Protein AF-D8FTY3-F1 (afdb_monomer_lite)

Secondary structure (DSSP, 8-state):
--GGGHHHHHHHHHHHHHHTT--HHHHHHHHHHHHHHHHHHHHHS-HHHHHHHHHHHHHHHHHHHHHHS----------EEETTEEE---------------EEETTEEE-----SS-----TT-EETTEEP-----------SSS---

Sequence (149 aa):
MTWFFVTPLVIALAVTFIFKNCANEAAYLAGTIVTISLIISLFLAPWQIKALLLIFVILASRKLLQSIHPVDDEEKKINLTYRGANYEAFPPSVEVCDGEITGKYRGQIWRTPKLKNTTVVTAGMKYRGAPVKSEQAIVPAVEKDMNLE

Structure (mmCIF, N/CA/C/O backbone):
data_AF-D8FTY3-F1
#
_entry.id   AF-D8FTY3-F1
#
loop_
_atom_site.group_PDB
_atom_site.id
_atom_site.type_symbol
_atom_site.label_atom_id
_atom_site.label_alt_id
_atom_site.label_comp_id
_atom_site.label_asym_id
_atom_site.label_entity_id
_atom_site.label_seq_id
_atom_site.pdbx_PDB_ins_code
_atom_site.Cartn_x
_atom_site.Cartn_y
_atom_site.Cartn_z
_atom_site.occupancy
_atom_site.B_iso_or_equiv
_atom_site.auth_seq_id
_atom_site.auth_comp_id
_atom_site.auth_asym_id
_atom_site.auth_atom_id
_atom_site.pdbx_PDB_model_num
ATOM 1 N N . MET A 1 1 ? -20.139 8.723 20.709 1.00 57.97 1 MET A N 1
ATOM 2 C CA . MET A 1 1 ? -19.384 9.613 19.798 1.00 57.97 1 MET A CA 1
ATOM 3 C C . MET A 1 1 ? -18.084 8.915 19.387 1.00 57.97 1 MET A C 1
ATOM 5 O O . MET A 1 1 ? -17.078 9.079 20.054 1.00 57.97 1 MET A O 1
ATOM 9 N N . THR A 1 2 ? -18.121 8.052 18.367 1.00 67.19 2 THR A N 1
ATOM 10 C CA . THR A 1 2 ? -17.051 7.071 18.036 1.00 67.19 2 THR A CA 1
ATOM 11 C C . THR A 1 2 ? -16.472 7.227 16.621 1.00 67.19 2 THR A C 1
ATOM 13 O O . THR A 1 2 ? -15.669 6.411 16.184 1.00 67.19 2 THR A O 1
ATOM 16 N N . TRP A 1 3 ? -16.843 8.286 15.897 1.00 76.44 3 TRP A N 1
ATOM 17 C CA . TRP A 1 3 ? -16.502 8.465 14.478 1.00 76.44 3 TRP A CA 1
ATOM 18 C C . TRP A 1 3 ? -15.147 9.147 14.227 1.00 76.44 3 TRP A C 1
ATOM 20 O O . TRP A 1 3 ? -14.703 9.214 13.085 1.00 76.44 3 TRP A O 1
ATOM 30 N N . PHE A 1 4 ? -14.452 9.609 15.273 1.00 83.00 4 PHE A N 1
ATOM 31 C CA . PHE A 1 4 ? -13.153 10.290 15.150 1.00 83.00 4 PHE A CA 1
ATOM 32 C C . PHE A 1 4 ? -12.052 9.415 14.538 1.00 83.00 4 PHE A C 1
ATOM 34 O O . PHE A 1 4 ? -11.118 9.928 13.940 1.00 83.00 4 PHE A O 1
ATOM 41 N N . PHE A 1 5 ? -12.183 8.093 14.635 1.00 84.31 5 PHE A N 1
ATOM 42 C CA . PHE A 1 5 ? -11.295 7.138 13.977 1.00 84.31 5 PHE A CA 1
ATOM 43 C C . PHE A 1 5 ? -11.349 7.214 12.437 1.00 84.31 5 PHE A C 1
ATOM 45 O O . PHE A 1 5 ? -10.357 6.956 11.757 1.00 84.31 5 PHE A O 1
ATOM 52 N N . VAL A 1 6 ? -12.509 7.566 11.879 1.00 86.25 6 VAL A N 1
ATOM 53 C CA . VAL A 1 6 ? -12.755 7.523 10.431 1.00 86.25 6 VAL A CA 1
ATOM 54 C C . VAL A 1 6 ? -12.066 8.686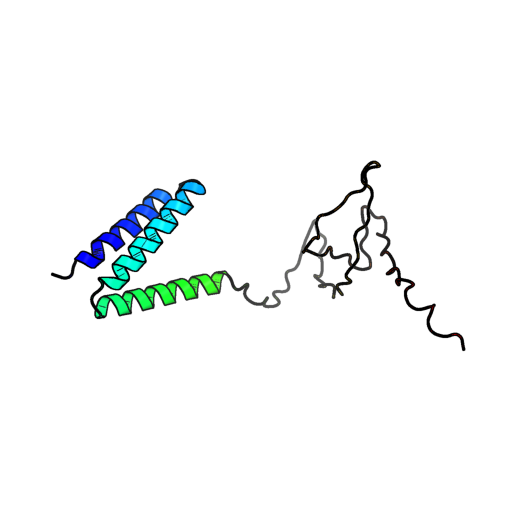 9.716 1.00 86.25 6 VAL A C 1
ATOM 56 O O . VAL A 1 6 ? -11.674 8.549 8.560 1.00 86.25 6 VAL A O 1
ATOM 59 N N . THR A 1 7 ? -11.862 9.817 10.395 1.00 89.62 7 THR A N 1
ATOM 60 C CA . THR A 1 7 ? -11.277 11.015 9.781 1.00 89.62 7 THR A CA 1
ATOM 61 C C . THR A 1 7 ? -9.840 10.799 9.281 1.00 89.62 7 THR A C 1
ATOM 63 O O . THR A 1 7 ? -9.620 11.040 8.092 1.00 89.62 7 THR A O 1
ATOM 66 N N . PRO A 1 8 ? -8.868 10.272 10.063 1.00 90.00 8 PRO A N 1
ATOM 67 C CA . PRO A 1 8 ? -7.537 9.975 9.533 1.00 90.00 8 PRO A CA 1
ATOM 68 C C . PRO A 1 8 ? -7.557 8.864 8.473 1.00 90.00 8 PRO A C 1
ATOM 70 O O . PRO A 1 8 ? -6.760 8.908 7.541 1.00 90.00 8 PRO A O 1
ATOM 73 N N . LEU A 1 9 ? -8.487 7.905 8.561 1.00 88.94 9 LEU A N 1
ATOM 74 C CA . LEU A 1 9 ? -8.601 6.806 7.597 1.00 88.94 9 LEU A CA 1
ATOM 75 C C . LEU A 1 9 ? -9.032 7.300 6.206 1.00 88.94 9 LEU A C 1
ATOM 77 O O . LEU A 1 9 ? -8.464 6.893 5.193 1.00 88.94 9 LEU A O 1
ATOM 81 N N . VAL A 1 10 ? -10.013 8.204 6.151 1.00 91.75 10 VAL A N 1
ATOM 82 C CA . VAL A 1 10 ? -10.472 8.810 4.891 1.00 91.75 10 VAL A CA 1
ATOM 83 C C . VAL A 1 10 ? -9.383 9.698 4.292 1.00 91.75 10 VAL A C 1
ATOM 85 O O . VAL A 1 10 ? -9.175 9.662 3.080 1.00 91.75 10 VAL A O 1
ATOM 88 N N . ILE A 1 11 ? -8.641 10.437 5.124 1.00 91.75 11 ILE A N 1
ATOM 89 C CA . ILE A 1 11 ? -7.487 11.228 4.674 1.00 91.75 11 ILE A CA 1
ATOM 90 C C . ILE A 1 11 ? -6.426 10.318 4.040 1.00 91.75 11 ILE A C 1
ATOM 92 O O . ILE A 1 11 ? -5.958 10.614 2.943 1.00 91.75 11 ILE A O 1
ATOM 96 N N . ALA A 1 12 ? -6.094 9.187 4.670 1.00 91.19 12 ALA A N 1
ATOM 97 C CA . ALA A 1 12 ? -5.146 8.214 4.123 1.00 91.19 12 ALA A CA 1
ATOM 98 C C . ALA A 1 12 ? -5.572 7.713 2.729 1.00 91.19 12 ALA A C 1
ATOM 100 O O . ALA A 1 12 ? -4.761 7.629 1.801 1.00 91.19 12 ALA A O 1
ATOM 101 N N . LEU A 1 13 ? -6.865 7.422 2.561 1.00 89.31 13 LEU A N 1
ATOM 102 C CA . LEU A 1 13 ? -7.424 6.945 1.297 1.00 89.31 13 LEU A CA 1
ATOM 103 C C . LEU A 1 13 ? -7.410 8.049 0.226 1.00 89.31 13 LEU A C 1
ATOM 105 O O . LEU A 1 13 ? -6.992 7.805 -0.902 1.00 89.31 13 LEU A O 1
ATOM 109 N N . ALA A 1 14 ? -7.772 9.282 0.584 1.00 90.69 14 ALA A N 1
ATOM 110 C CA . ALA A 1 14 ? -7.706 10.424 -0.326 1.00 90.69 14 ALA A CA 1
ATOM 111 C C . ALA A 1 14 ? -6.267 10.709 -0.791 1.00 90.69 14 ALA A C 1
ATOM 113 O O . ALA A 1 14 ? -6.032 10.909 -1.982 1.00 90.69 14 ALA A O 1
ATOM 114 N N . VAL A 1 15 ? -5.293 10.664 0.123 1.00 91.44 15 VAL A N 1
ATOM 115 C CA . VAL A 1 15 ? -3.872 10.868 -0.197 1.00 91.44 15 VAL A CA 1
ATOM 116 C C . VAL A 1 15 ? -3.368 9.773 -1.135 1.00 91.44 15 VAL A C 1
ATOM 118 O O . VAL A 1 15 ? -2.800 10.084 -2.176 1.00 91.44 15 VAL A O 1
ATOM 121 N N . THR A 1 16 ? -3.625 8.498 -0.841 1.00 87.62 16 THR A N 1
ATOM 122 C CA . THR A 1 16 ? -3.209 7.409 -1.749 1.00 87.62 16 THR A CA 1
ATOM 123 C C . THR A 1 16 ? -3.878 7.500 -3.121 1.00 87.62 16 THR A C 1
ATOM 125 O O . THR A 1 16 ? -3.233 7.221 -4.130 1.00 87.62 16 THR A O 1
ATOM 128 N N . PHE A 1 17 ? -5.141 7.933 -3.183 1.00 88.06 17 PHE A N 1
ATOM 129 C CA . PHE A 1 17 ? -5.859 8.119 -4.442 1.00 88.06 17 PHE A CA 1
ATOM 130 C C . PHE A 1 17 ? -5.270 9.251 -5.293 1.00 88.06 17 PHE A C 1
ATOM 132 O O . PHE A 1 17 ? -5.023 9.053 -6.482 1.00 88.06 17 PHE A O 1
ATOM 139 N N . ILE A 1 18 ? -5.006 10.413 -4.688 1.00 86.06 18 ILE A N 1
ATOM 140 C CA . ILE A 1 18 ? -4.447 11.581 -5.386 1.00 86.06 18 ILE A CA 1
ATOM 141 C C . ILE A 1 18 ? -3.006 11.305 -5.836 1.00 86.06 18 ILE A C 1
ATOM 143 O O . ILE A 1 18 ? -2.638 11.627 -6.965 1.00 86.06 18 ILE A O 1
ATOM 147 N N . PHE A 1 19 ? -2.198 10.663 -4.989 1.00 84.31 19 PHE A N 1
ATOM 148 C CA . PHE A 1 19 ? -0.774 10.438 -5.253 1.00 84.31 19 PHE A CA 1
ATOM 149 C C . PHE A 1 19 ? -0.473 9.203 -6.107 1.00 84.31 19 PHE A C 1
ATOM 151 O O . PHE A 1 19 ? 0.685 8.965 -6.447 1.00 84.31 19 PHE A O 1
ATOM 158 N N . LYS A 1 20 ? -1.494 8.444 -6.520 1.00 81.50 20 LYS A N 1
ATOM 159 C CA . LYS A 1 20 ? -1.343 7.251 -7.366 1.00 81.50 20 LYS A CA 1
ATOM 160 C C . LYS A 1 20 ? -0.559 7.508 -8.665 1.00 81.50 20 LYS A C 1
ATOM 162 O O . LYS A 1 20 ? 0.100 6.597 -9.153 1.00 81.50 20 LYS A O 1
ATOM 167 N N . ASN A 1 21 ? -0.618 8.727 -9.204 1.00 82.44 21 ASN A N 1
ATOM 168 C CA . ASN A 1 21 ? 0.066 9.121 -10.442 1.00 82.44 21 ASN A CA 1
ATOM 169 C C . ASN A 1 21 ? 1.261 10.069 -10.208 1.00 82.44 21 ASN A C 1
ATOM 171 O O . ASN A 1 21 ? 1.767 10.657 -11.163 1.00 82.44 21 ASN A O 1
ATOM 175 N N . CYS A 1 22 ? 1.689 10.281 -8.960 1.00 73.88 22 CYS A N 1
ATOM 176 C CA . CYS A 1 22 ? 2.722 11.264 -8.637 1.00 73.88 22 CYS A CA 1
ATOM 177 C C . CYS A 1 22 ? 4.142 10.670 -8.659 1.00 73.88 22 CYS A C 1
ATOM 179 O O . CYS A 1 22 ? 4.348 9.484 -8.416 1.00 73.88 22 CYS A O 1
ATOM 181 N N . ALA A 1 23 ? 5.126 11.529 -8.941 1.00 80.62 23 ALA A N 1
ATOM 182 C CA . ALA A 1 23 ? 6.547 11.190 -9.007 1.00 80.62 23 ALA A CA 1
ATOM 183 C C . ALA A 1 23 ? 7.118 10.662 -7.670 1.00 80.62 23 ALA A C 1
ATOM 185 O O . ALA A 1 23 ? 6.533 10.850 -6.604 1.00 80.62 23 ALA A O 1
ATOM 186 N N . ASN A 1 24 ? 8.302 10.043 -7.722 1.00 79.81 24 ASN A N 1
ATOM 187 C CA . ASN A 1 24 ? 8.924 9.319 -6.601 1.00 79.81 24 ASN A CA 1
ATOM 188 C C . ASN A 1 24 ? 9.029 10.123 -5.284 1.00 79.81 24 ASN A C 1
ATOM 190 O O . ASN A 1 24 ? 8.847 9.561 -4.207 1.00 79.81 24 ASN A O 1
ATOM 194 N N . GLU A 1 25 ? 9.281 11.433 -5.346 1.00 85.38 25 GLU A N 1
ATOM 195 C CA . GLU A 1 25 ? 9.399 12.296 -4.154 1.00 85.38 25 GLU A CA 1
ATOM 196 C C . GLU A 1 25 ? 8.053 12.489 -3.440 1.00 85.38 25 GLU A C 1
ATOM 198 O O . GLU A 1 25 ? 7.948 12.432 -2.214 1.00 85.38 25 GLU A O 1
ATOM 203 N N . ALA A 1 26 ? 6.996 12.651 -4.231 1.00 85.62 26 ALA A N 1
ATOM 204 C CA . ALA A 1 26 ? 5.629 12.802 -3.764 1.00 85.62 26 ALA A CA 1
ATOM 205 C C . ALA A 1 26 ? 5.095 11.487 -3.166 1.00 85.62 26 ALA A C 1
ATOM 207 O O . ALA A 1 26 ? 4.360 11.509 -2.179 1.00 85.62 26 ALA A O 1
ATOM 208 N N . ALA A 1 27 ? 5.529 10.340 -3.697 1.00 86.31 27 ALA A N 1
ATOM 209 C CA . ALA A 1 27 ? 5.218 9.033 -3.125 1.00 86.31 27 ALA A CA 1
ATOM 210 C C . ALA A 1 27 ? 5.796 8.858 -1.706 1.00 86.31 27 ALA A C 1
ATOM 212 O O . ALA A 1 27 ? 5.130 8.271 -0.852 1.00 86.31 27 ALA A O 1
ATOM 213 N N . TYR A 1 28 ? 6.983 9.409 -1.418 1.00 86.88 28 TYR A N 1
ATOM 214 C CA . TYR A 1 28 ? 7.570 9.357 -0.072 1.00 86.88 28 TYR A CA 1
ATOM 215 C C . TYR A 1 28 ? 6.738 10.154 0.942 1.00 86.88 28 TYR A C 1
ATOM 217 O O . TYR A 1 28 ? 6.419 9.650 2.018 1.00 86.88 28 TYR A O 1
ATOM 225 N N . LEU A 1 29 ? 6.313 11.369 0.577 1.00 88.75 29 LEU A N 1
ATOM 226 C CA . LEU A 1 29 ? 5.433 12.191 1.417 1.00 88.75 29 LEU A CA 1
ATOM 227 C C . LEU A 1 29 ? 4.052 11.552 1.612 1.00 88.75 29 LEU A C 1
ATOM 229 O O . LEU A 1 29 ? 3.536 11.517 2.727 1.00 88.75 29 LEU A O 1
ATOM 233 N N . ALA A 1 30 ? 3.460 10.999 0.552 1.00 90.50 30 ALA A N 1
ATOM 234 C CA . ALA A 1 30 ? 2.192 10.284 0.657 1.00 90.50 30 ALA A CA 1
ATOM 235 C C . ALA A 1 30 ? 2.315 9.070 1.588 1.00 90.50 30 ALA A C 1
ATOM 237 O O . ALA A 1 30 ? 1.462 8.858 2.449 1.00 90.50 30 ALA A O 1
ATOM 238 N N . GLY A 1 31 ? 3.409 8.314 1.470 1.00 89.25 31 GLY A N 1
ATOM 239 C CA . GLY A 1 31 ? 3.694 7.163 2.320 1.00 89.25 31 GLY A CA 1
ATOM 240 C C . GLY A 1 31 ? 3.819 7.522 3.801 1.00 89.25 31 GLY A C 1
ATOM 241 O O . GLY A 1 31 ? 3.218 6.850 4.645 1.00 89.25 31 GLY A O 1
ATOM 242 N N . THR A 1 32 ? 4.540 8.596 4.143 1.00 90.62 32 THR A N 1
ATOM 243 C CA . THR A 1 32 ? 4.685 9.027 5.546 1.00 90.62 32 THR A CA 1
ATOM 244 C C . THR A 1 32 ? 3.355 9.494 6.136 1.00 90.62 32 THR A C 1
ATOM 246 O O . THR A 1 32 ? 3.000 9.068 7.237 1.00 90.62 32 THR A O 1
ATOM 249 N N . ILE A 1 33 ? 2.571 10.281 5.392 1.00 91.50 33 ILE A N 1
ATOM 250 C CA . ILE A 1 33 ? 1.242 10.745 5.826 1.00 91.50 33 ILE A CA 1
ATOM 251 C C . ILE A 1 33 ? 0.299 9.558 6.053 1.00 91.50 33 ILE A C 1
ATOM 253 O O . ILE A 1 33 ? -0.368 9.479 7.088 1.00 91.50 33 ILE A O 1
ATOM 257 N N . VAL A 1 34 ? 0.273 8.598 5.126 1.00 93.56 34 VAL A N 1
ATOM 258 C CA . VAL A 1 34 ? -0.535 7.375 5.249 1.00 93.56 34 VAL A CA 1
ATOM 259 C C . VAL A 1 34 ? -0.115 6.569 6.474 1.00 93.56 34 VAL A C 1
ATOM 261 O O . VAL A 1 34 ? -0.969 6.149 7.250 1.00 93.56 34 VAL A O 1
ATOM 264 N N . THR A 1 35 ? 1.186 6.420 6.712 1.00 90.88 35 THR A N 1
ATOM 265 C CA . THR A 1 35 ? 1.698 5.678 7.873 1.00 90.88 35 THR A CA 1
ATOM 266 C C . THR A 1 35 ? 1.270 6.333 9.188 1.00 90.88 35 THR A C 1
ATOM 268 O O . THR A 1 35 ? 0.725 5.665 10.066 1.00 90.88 35 THR A O 1
ATOM 271 N N . ILE A 1 36 ? 1.442 7.652 9.310 1.00 93.38 36 ILE A N 1
ATOM 272 C CA . ILE A 1 36 ? 1.058 8.410 10.509 1.00 93.38 36 ILE A CA 1
ATOM 273 C C . ILE A 1 36 ? -0.459 8.350 10.723 1.00 93.38 36 ILE A C 1
ATOM 275 O O . ILE A 1 36 ? -0.920 8.072 11.831 1.00 93.38 36 ILE A O 1
ATOM 279 N N . SER A 1 37 ? -1.245 8.560 9.665 1.00 91.38 37 SER A N 1
ATOM 280 C CA . SER A 1 37 ? -2.708 8.508 9.742 1.00 91.38 37 SER A CA 1
ATOM 281 C C . SER A 1 37 ? -3.218 7.122 10.150 1.00 91.38 37 SER A C 1
ATOM 283 O O . SER A 1 37 ? -4.118 7.028 10.986 1.00 91.38 37 SER A O 1
ATOM 285 N N . LEU A 1 38 ? -2.591 6.047 9.664 1.00 89.94 38 LEU A N 1
ATOM 286 C CA . LEU A 1 38 ? -2.913 4.681 10.061 1.00 89.94 38 LEU A CA 1
ATOM 287 C C . LEU A 1 38 ? -2.626 4.465 11.551 1.00 89.94 38 LEU A C 1
ATOM 289 O O . LEU A 1 38 ? -3.500 3.963 12.257 1.00 89.94 38 LEU A O 1
ATOM 293 N N . ILE A 1 39 ? -1.466 4.903 12.052 1.00 90.94 39 ILE A N 1
ATOM 294 C CA . ILE A 1 39 ? -1.099 4.785 13.475 1.00 90.94 39 ILE A CA 1
ATOM 295 C C . ILE A 1 39 ? -2.091 5.540 14.370 1.00 90.94 39 ILE A C 1
ATOM 297 O O . ILE A 1 39 ? -2.596 4.978 15.344 1.00 90.94 39 ILE A O 1
ATOM 301 N N . ILE A 1 40 ? -2.409 6.792 14.027 1.00 89.19 40 ILE A N 1
ATOM 302 C CA . ILE A 1 40 ? -3.354 7.623 14.791 1.00 89.19 40 ILE A CA 1
ATOM 303 C C . ILE A 1 40 ? -4.743 6.983 14.793 1.00 89.19 40 ILE A C 1
ATOM 305 O O . ILE A 1 40 ? -5.393 6.901 15.838 1.00 89.19 40 ILE A O 1
ATOM 309 N N . SER A 1 41 ? -5.181 6.479 13.638 1.00 89.12 41 SER A N 1
ATOM 310 C CA . SER A 1 41 ? -6.444 5.757 13.528 1.00 89.12 41 SER A CA 1
ATOM 311 C C . SER A 1 41 ? -6.429 4.524 14.449 1.00 89.12 41 SER A C 1
ATOM 313 O O . SER A 1 41 ? -7.316 4.339 15.278 1.00 89.12 41 SER A O 1
ATOM 315 N N . LEU A 1 42 ? -5.365 3.725 14.438 1.00 86.38 42 LEU A N 1
ATOM 316 C CA . LEU A 1 42 ? -5.292 2.508 15.242 1.00 86.38 42 LEU A CA 1
ATOM 317 C C . LEU A 1 42 ? -5.414 2.773 16.754 1.00 86.38 42 LEU A C 1
ATOM 319 O O . LEU A 1 42 ? -5.938 1.926 17.483 1.00 86.38 42 LEU A O 1
ATOM 323 N N . PHE A 1 43 ? -4.948 3.935 17.219 1.00 86.25 43 PHE A N 1
ATOM 324 C CA . PHE A 1 43 ? -5.023 4.337 18.623 1.00 86.25 43 PHE A CA 1
ATOM 325 C C . PHE A 1 43 ? -6.422 4.824 19.038 1.00 86.25 43 PHE A C 1
ATOM 327 O O . PHE A 1 43 ? -6.883 4.492 20.127 1.00 86.25 43 PHE A O 1
ATOM 334 N N . LEU A 1 44 ? -7.115 5.572 18.169 1.00 84.50 44 LEU A N 1
ATOM 335 C CA . LEU A 1 44 ? -8.472 6.083 18.425 1.00 84.50 44 LEU A CA 1
ATOM 336 C C . LEU A 1 44 ? -9.581 5.040 18.202 1.00 84.50 44 LEU A C 1
ATOM 338 O O . LEU A 1 44 ? -10.726 5.266 18.601 1.00 84.50 44 LEU A O 1
ATOM 342 N N . ALA A 1 45 ? -9.279 3.938 17.514 1.00 82.88 45 ALA A N 1
ATOM 343 C CA . ALA A 1 45 ? -10.274 2.950 17.122 1.00 82.88 45 ALA A CA 1
ATOM 344 C C . ALA A 1 45 ? -10.936 2.276 18.342 1.00 82.88 45 ALA A C 1
ATOM 346 O O . ALA A 1 45 ? -10.237 1.773 19.227 1.00 82.88 45 ALA A O 1
ATOM 347 N N . PRO A 1 46 ? -12.278 2.161 18.375 1.00 86.12 46 PRO A N 1
ATOM 348 C CA . PRO A 1 46 ? -12.944 1.316 19.357 1.00 86.12 46 PRO A CA 1
ATOM 349 C C . PRO A 1 46 ? -12.525 -0.147 19.147 1.00 86.12 46 PRO A C 1
ATOM 351 O O . PRO A 1 46 ? -12.321 -0.586 18.013 1.00 86.12 46 PRO A O 1
ATOM 354 N N . TRP A 1 47 ? -12.422 -0.910 20.240 1.00 83.00 47 TRP A N 1
ATOM 355 C CA . TRP A 1 47 ? -11.906 -2.292 20.286 1.00 83.00 47 TRP A CA 1
ATOM 356 C C . TRP A 1 47 ? -12.380 -3.193 19.124 1.00 83.00 47 TRP A C 1
ATOM 358 O O . TRP A 1 47 ? -11.578 -3.920 18.540 1.00 83.00 47 TRP A O 1
ATOM 368 N N . GLN A 1 48 ? -13.657 -3.094 18.736 1.00 83.12 48 GLN A N 1
ATOM 369 C CA . GLN A 1 48 ? -14.258 -3.891 17.658 1.00 83.12 48 GLN A CA 1
ATOM 370 C C . GLN A 1 48 ? -13.670 -3.562 16.275 1.00 83.12 48 GLN A C 1
ATOM 372 O O . GLN A 1 48 ? -13.318 -4.457 15.509 1.00 83.12 48 GLN A O 1
ATOM 377 N N . ILE A 1 49 ? -13.527 -2.272 15.964 1.00 84.94 49 ILE A N 1
ATOM 378 C CA . ILE A 1 49 ? -12.989 -1.804 14.679 1.00 84.94 49 ILE A CA 1
ATOM 379 C C . ILE A 1 49 ? -11.481 -2.057 14.620 1.00 84.94 49 ILE A C 1
ATOM 381 O O . ILE A 1 49 ? -10.954 -2.414 13.568 1.00 84.94 49 ILE A O 1
ATOM 385 N N . LYS A 1 50 ? -10.792 -1.953 15.763 1.00 85.75 50 LYS A N 1
ATOM 386 C CA . LYS A 1 50 ? -9.362 -2.252 15.874 1.00 85.75 50 LYS A CA 1
ATOM 387 C C . LYS A 1 50 ? -9.047 -3.694 15.469 1.00 85.75 50 LYS A C 1
ATOM 389 O O . LYS A 1 50 ? -8.111 -3.915 14.704 1.00 85.75 50 LYS A O 1
ATOM 394 N N . ALA A 1 51 ? -9.839 -4.659 15.946 1.00 88.56 51 ALA A N 1
ATOM 395 C CA . ALA A 1 51 ? -9.662 -6.068 15.601 1.00 88.56 51 ALA A CA 1
ATOM 396 C C . ALA A 1 51 ? -9.860 -6.317 14.097 1.00 88.56 51 ALA A C 1
ATOM 398 O O . ALA A 1 51 ? -9.020 -6.954 13.463 1.00 88.56 51 ALA A O 1
ATOM 399 N N . LEU A 1 52 ? -10.922 -5.758 13.508 1.00 88.75 52 LEU A N 1
ATOM 400 C CA . LEU A 1 52 ? -11.195 -5.890 12.074 1.00 88.75 52 LEU A CA 1
ATOM 401 C C . LEU A 1 52 ? -10.105 -5.256 11.203 1.00 88.75 52 LEU A C 1
ATOM 403 O O . LEU A 1 52 ? -9.658 -5.879 10.240 1.00 88.75 52 LEU A O 1
ATOM 407 N N . LEU A 1 53 ? -9.643 -4.052 11.548 1.00 87.06 53 LEU A N 1
ATOM 408 C CA . LEU A 1 53 ? -8.573 -3.383 10.807 1.00 87.06 53 LEU A CA 1
ATOM 409 C C . LEU A 1 53 ? -7.275 -4.186 10.865 1.00 87.06 53 LEU A C 1
ATOM 411 O O . LEU A 1 53 ? -6.608 -4.352 9.848 1.00 87.06 53 LEU A O 1
ATOM 415 N N . LEU A 1 54 ? -6.933 -4.729 12.034 1.00 88.75 54 LEU A N 1
ATOM 416 C CA . LEU A 1 54 ? -5.730 -5.536 12.205 1.00 88.75 54 LEU A CA 1
ATOM 417 C C . LEU A 1 54 ? -5.802 -6.831 11.384 1.00 88.75 54 LEU A C 1
ATOM 419 O O . LEU A 1 54 ? -4.833 -7.173 10.709 1.00 88.75 54 LEU A O 1
ATOM 423 N N . ILE A 1 55 ? -6.954 -7.507 11.364 1.00 91.25 55 ILE A N 1
ATOM 424 C CA . ILE A 1 55 ? -7.179 -8.675 10.498 1.00 91.25 55 ILE A CA 1
ATOM 425 C C . ILE A 1 55 ? -7.013 -8.288 9.025 1.00 91.25 55 ILE A C 1
ATOM 427 O O . ILE A 1 55 ? -6.313 -8.981 8.290 1.00 91.25 55 ILE A O 1
ATOM 431 N N . PHE A 1 56 ? -7.602 -7.170 8.597 1.00 89.50 56 PHE A N 1
ATOM 432 C CA . PHE A 1 56 ? -7.471 -6.682 7.225 1.00 89.50 56 PHE A CA 1
ATOM 433 C C . PHE A 1 56 ? -6.011 -6.396 6.848 1.00 89.50 56 PHE A C 1
ATOM 435 O O . PHE A 1 56 ? -5.553 -6.846 5.799 1.00 89.50 56 PHE A O 1
ATOM 442 N N . VAL A 1 57 ? -5.259 -5.717 7.720 1.00 89.12 57 VAL A N 1
ATOM 443 C CA . VAL A 1 57 ? -3.826 -5.449 7.519 1.00 89.12 57 VAL A CA 1
ATOM 444 C C . VAL A 1 57 ? -3.036 -6.754 7.441 1.00 89.12 57 VAL A C 1
ATOM 446 O O . VAL A 1 57 ? -2.212 -6.904 6.545 1.00 89.12 57 VAL A O 1
ATOM 449 N N . ILE A 1 58 ? -3.313 -7.734 8.306 1.00 89.06 58 ILE A N 1
ATOM 450 C CA . ILE A 1 58 ? -2.664 -9.052 8.241 1.00 89.06 58 ILE A CA 1
ATOM 451 C C . ILE A 1 58 ? -2.974 -9.753 6.913 1.00 89.06 58 ILE A C 1
ATOM 453 O O . ILE A 1 58 ? -2.062 -10.295 6.290 1.00 89.06 58 ILE A O 1
ATOM 457 N N . LEU A 1 59 ? -4.229 -9.748 6.460 1.00 89.50 59 LEU A N 1
ATOM 458 C CA . LEU A 1 59 ? -4.622 -10.361 5.187 1.00 89.50 59 LEU A CA 1
ATOM 459 C C . LEU A 1 59 ? -3.942 -9.674 3.994 1.00 89.50 59 LEU A C 1
ATOM 461 O O . LEU A 1 59 ? -3.418 -10.359 3.114 1.00 89.50 59 LEU A O 1
ATOM 465 N N . ALA A 1 60 ? -3.892 -8.339 3.986 1.00 86.50 60 ALA A N 1
ATOM 466 C CA . ALA A 1 60 ? -3.204 -7.564 2.957 1.00 86.50 60 ALA A CA 1
ATOM 467 C C . ALA A 1 60 ? -1.694 -7.857 2.938 1.00 86.50 60 ALA A C 1
ATOM 469 O O . ALA A 1 60 ? -1.135 -8.113 1.872 1.00 86.50 60 ALA A O 1
ATOM 470 N N . SER A 1 61 ? -1.052 -7.907 4.109 1.00 88.00 61 SER A N 1
ATOM 471 C CA . SER A 1 61 ? 0.369 -8.247 4.249 1.00 88.00 61 SER A CA 1
ATOM 472 C C . SER A 1 61 ? 0.674 -9.676 3.807 1.00 88.00 61 SER A C 1
ATOM 474 O O . SER A 1 61 ? 1.672 -9.902 3.131 1.00 88.00 61 SER A O 1
ATOM 476 N N . ARG A 1 62 ? -0.192 -10.647 4.127 1.00 87.06 62 ARG A N 1
ATOM 477 C CA . ARG A 1 62 ? -0.050 -12.032 3.646 1.00 87.06 62 ARG A CA 1
ATOM 478 C C . ARG A 1 62 ? -0.135 -12.106 2.124 1.00 87.06 62 ARG A C 1
ATOM 480 O O . ARG A 1 62 ? 0.702 -12.758 1.510 1.00 87.06 62 ARG A O 1
ATOM 487 N N . LYS A 1 63 ? -1.097 -11.403 1.518 1.00 82.31 63 LYS A N 1
ATOM 488 C CA . LYS A 1 63 ? -1.236 -11.320 0.056 1.00 82.31 63 LYS A CA 1
ATOM 489 C C . LYS A 1 63 ? -0.004 -10.681 -0.594 1.00 82.31 63 LYS A C 1
ATOM 491 O O . LYS A 1 63 ? 0.452 -11.149 -1.633 1.00 82.31 63 LYS A O 1
ATOM 496 N N . LEU A 1 64 ? 0.552 -9.638 0.025 1.00 78.88 64 LEU A N 1
ATOM 497 C CA . LEU A 1 64 ? 1.786 -9.003 -0.439 1.00 78.88 64 LEU A CA 1
ATOM 498 C C . LEU A 1 64 ? 2.980 -9.965 -0.331 1.00 78.88 64 LEU A C 1
ATOM 500 O O . LEU A 1 64 ? 3.746 -10.100 -1.278 1.00 78.88 64 LEU A O 1
ATOM 504 N N . LEU A 1 65 ? 3.108 -10.687 0.783 1.00 77.12 65 LEU A N 1
ATOM 505 C CA . LEU A 1 65 ? 4.190 -11.650 0.988 1.00 77.12 65 LEU A CA 1
ATOM 506 C C . LEU A 1 65 ? 4.133 -12.805 -0.024 1.00 77.12 65 LEU A C 1
ATOM 508 O O . LEU A 1 65 ? 5.164 -13.200 -0.558 1.00 77.12 65 LEU A O 1
ATOM 512 N N . GLN A 1 66 ? 2.931 -13.284 -0.356 1.00 76.38 66 GLN A N 1
ATOM 513 C CA . GLN A 1 66 ? 2.721 -14.283 -1.411 1.00 76.38 66 GLN A CA 1
ATOM 514 C C . GLN A 1 66 ? 3.140 -13.788 -2.798 1.00 76.38 66 GLN A C 1
ATOM 516 O O . GLN A 1 66 ? 3.588 -14.585 -3.608 1.00 76.38 66 GLN A O 1
ATOM 521 N N . SER A 1 67 ? 3.015 -12.488 -3.079 1.00 71.25 67 SER A N 1
ATOM 522 C CA . SER A 1 67 ? 3.494 -11.921 -4.347 1.00 71.25 67 SER A CA 1
ATOM 523 C C . SER A 1 67 ? 5.016 -11.760 -4.417 1.00 71.25 67 SER A C 1
ATOM 525 O O . SER A 1 67 ? 5.554 -11.609 -5.508 1.00 71.25 67 SER A O 1
ATOM 527 N N . ILE A 1 68 ? 5.699 -11.769 -3.266 1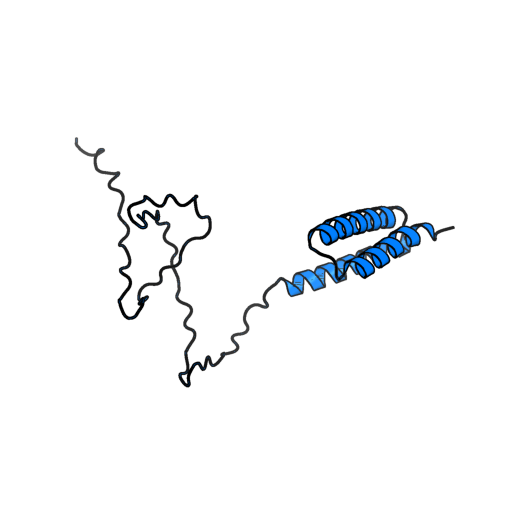.00 71.88 68 ILE A N 1
ATOM 528 C CA . ILE A 1 68 ? 7.156 -11.606 -3.167 1.00 71.88 68 ILE A CA 1
ATOM 529 C C . ILE A 1 68 ? 7.864 -12.963 -3.165 1.00 71.88 68 ILE A C 1
ATOM 531 O O . ILE A 1 68 ? 8.983 -13.044 -3.662 1.00 71.88 68 ILE A O 1
ATOM 535 N N . HIS A 1 69 ? 7.240 -14.022 -2.634 1.00 56.97 69 HIS A N 1
ATOM 536 C CA . HIS A 1 69 ? 7.773 -15.375 -2.774 1.00 56.97 69 HIS A CA 1
ATOM 537 C C . HIS A 1 69 ? 7.660 -15.783 -4.251 1.00 56.97 69 HIS A C 1
ATOM 539 O O . HIS A 1 69 ? 6.534 -15.927 -4.737 1.00 56.97 69 HIS A O 1
ATOM 545 N N . PRO A 1 70 ? 8.770 -15.968 -4.991 1.00 58.38 70 PRO A N 1
ATOM 546 C CA . PRO A 1 70 ? 8.687 -16.692 -6.246 1.00 58.38 70 PRO A CA 1
ATOM 547 C C . PRO A 1 70 ? 8.170 -18.079 -5.873 1.00 58.38 70 PRO A C 1
ATOM 549 O O . PRO A 1 70 ? 8.754 -18.753 -5.031 1.00 58.38 70 PRO A O 1
ATOM 552 N N . VAL A 1 71 ? 6.994 -18.442 -6.376 1.00 62.03 71 VAL A N 1
ATOM 553 C CA . VAL A 1 71 ? 6.494 -19.818 -6.332 1.00 62.03 71 VAL A CA 1
ATOM 554 C C . VAL A 1 71 ? 7.667 -20.709 -6.727 1.00 62.03 71 VAL A C 1
ATOM 556 O O . VAL A 1 71 ? 8.218 -20.489 -7.803 1.00 62.03 71 VAL A O 1
ATOM 559 N N . ASP A 1 72 ? 8.089 -21.606 -5.825 1.00 57.00 72 ASP A N 1
ATOM 560 C CA . ASP A 1 72 ? 9.103 -22.613 -6.132 1.00 57.00 72 ASP A CA 1
ATOM 561 C C . ASP A 1 72 ? 8.725 -23.224 -7.472 1.00 57.00 72 ASP A C 1
ATOM 563 O O . ASP A 1 72 ? 7.573 -23.632 -7.651 1.00 57.00 72 ASP A O 1
ATOM 567 N N . ASP A 1 73 ? 9.663 -23.167 -8.416 1.00 57.78 73 ASP A N 1
ATOM 568 C CA . ASP A 1 73 ? 9.468 -23.598 -9.786 1.00 57.78 73 ASP A CA 1
ATOM 569 C C . ASP A 1 73 ? 8.902 -25.024 -9.769 1.00 57.78 73 ASP A C 1
ATOM 571 O O . ASP A 1 73 ? 9.632 -26.005 -9.627 1.00 57.78 73 ASP A O 1
ATOM 575 N N . GLU A 1 74 ? 7.582 -25.164 -9.937 1.00 59.38 74 GLU A N 1
ATOM 576 C CA . GLU A 1 74 ? 7.071 -26.367 -10.568 1.00 59.38 74 GLU A CA 1
ATOM 577 C C . GLU A 1 74 ? 7.876 -26.482 -11.857 1.00 59.38 74 GLU A C 1
ATOM 579 O O . GLU A 1 74 ? 7.914 -25.523 -12.635 1.00 59.38 74 GLU A O 1
ATOM 584 N N . GLU A 1 75 ? 8.546 -27.620 -12.049 1.00 59.66 75 GLU A N 1
ATOM 585 C CA . GLU A 1 75 ? 9.268 -27.996 -13.261 1.00 59.66 75 GLU A CA 1
ATOM 586 C C . GLU A 1 75 ? 8.302 -28.044 -14.453 1.00 59.66 75 GLU A C 1
ATOM 588 O O . GLU A 1 75 ? 8.013 -29.076 -15.062 1.00 59.66 75 GLU A O 1
ATOM 593 N N . LYS A 1 76 ? 7.765 -26.894 -14.837 1.00 58.75 76 LYS A N 1
ATOM 594 C CA . LYS A 1 76 ? 7.118 -26.713 -16.107 1.00 58.75 76 LYS A CA 1
ATOM 595 C C . LYS A 1 76 ? 8.269 -26.758 -17.083 1.00 58.75 76 LYS A C 1
ATOM 597 O O . LYS A 1 76 ? 8.999 -25.786 -17.211 1.00 58.75 76 LYS A O 1
ATOM 602 N N . LYS A 1 77 ? 8.462 -27.907 -17.730 1.00 60.66 77 LYS A N 1
ATOM 603 C CA . LYS A 1 77 ? 9.429 -28.097 -18.813 1.00 60.66 77 LYS A CA 1
ATOM 604 C C . LYS A 1 77 ? 9.154 -27.054 -19.902 1.00 60.66 77 LYS A C 1
ATOM 606 O O . LYS A 1 77 ? 8.354 -27.277 -20.811 1.00 60.66 77 LYS A O 1
ATOM 611 N N . ILE A 1 78 ? 9.754 -25.876 -19.765 1.00 66.62 78 ILE A N 1
ATOM 612 C CA . ILE A 1 78 ? 9.578 -24.769 -20.694 1.00 66.62 78 ILE A CA 1
ATOM 613 C C . ILE A 1 78 ? 10.411 -25.144 -21.912 1.00 66.62 78 ILE A C 1
ATOM 615 O O . ILE A 1 78 ? 11.636 -25.186 -21.843 1.00 66.62 78 ILE A O 1
ATOM 619 N N . ASN A 1 79 ? 9.756 -25.483 -23.020 1.00 62.44 79 ASN A N 1
ATOM 620 C CA . ASN A 1 79 ? 10.456 -25.667 -24.282 1.00 62.44 79 ASN A CA 1
ATOM 621 C C . ASN A 1 79 ? 10.937 -24.286 -24.750 1.00 62.44 79 ASN A C 1
ATOM 623 O O . ASN A 1 79 ? 10.142 -23.471 -25.223 1.00 62.44 79 ASN A O 1
ATOM 627 N N . LEU A 1 80 ? 12.216 -23.985 -24.525 1.00 70.44 80 LEU A N 1
ATOM 628 C CA . LEU A 1 80 ? 12.820 -22.715 -24.904 1.00 70.44 80 LEU A CA 1
ATOM 629 C C . LEU A 1 80 ? 13.169 -22.775 -26.391 1.00 70.44 80 LEU A C 1
ATOM 631 O O . LEU A 1 80 ? 14.227 -23.275 -26.768 1.00 70.44 80 LEU A O 1
ATOM 635 N N . THR A 1 81 ? 12.278 -22.267 -27.240 1.00 71.75 81 THR A N 1
ATOM 636 C CA . THR A 1 81 ? 12.534 -22.142 -28.678 1.00 71.75 81 THR A CA 1
ATOM 637 C C . THR A 1 81 ? 12.987 -20.721 -29.004 1.00 71.75 81 THR A C 1
ATOM 639 O O . THR A 1 81 ? 12.220 -19.766 -28.876 1.00 71.75 81 THR A O 1
ATOM 642 N N . TYR A 1 82 ? 14.226 -20.559 -29.468 1.00 69.25 82 TYR A N 1
ATOM 643 C CA . TYR A 1 82 ? 14.736 -19.277 -29.961 1.00 69.25 82 TYR A CA 1
ATOM 644 C C . TYR A 1 82 ? 15.360 -19.462 -31.345 1.00 69.25 82 TYR A C 1
ATOM 646 O O . TYR A 1 82 ? 16.162 -20.365 -31.564 1.00 69.25 82 TYR A O 1
ATOM 654 N N . ARG A 1 83 ? 14.953 -18.626 -32.314 1.00 73.56 83 ARG A N 1
ATOM 655 C CA . ARG A 1 83 ? 15.356 -18.724 -33.736 1.00 73.56 83 ARG A CA 1
ATOM 656 C C . ARG A 1 83 ? 15.186 -20.125 -34.356 1.00 73.56 83 ARG A C 1
ATOM 658 O O . ARG A 1 83 ? 15.978 -20.530 -35.199 1.00 73.56 83 ARG A O 1
ATOM 665 N N . GLY A 1 84 ? 14.152 -20.860 -33.949 1.00 80.00 84 GLY A N 1
ATOM 666 C CA . GLY A 1 84 ? 13.872 -22.205 -34.468 1.00 80.00 84 GLY A CA 1
ATOM 667 C C . GLY A 1 84 ? 14.766 -23.316 -33.905 1.00 80.00 84 GLY A C 1
ATOM 668 O O . GLY A 1 84 ? 14.621 -24.458 -34.326 1.00 80.00 84 GLY A O 1
ATOM 669 N N . ALA A 1 85 ? 15.651 -23.014 -32.950 1.00 69.62 85 ALA A N 1
ATOM 670 C CA . ALA A 1 85 ? 16.394 -24.010 -32.186 1.00 69.62 85 ALA A CA 1
ATOM 671 C C . ALA A 1 85 ? 15.765 -24.184 -30.796 1.00 69.62 85 ALA A C 1
ATOM 673 O O . ALA A 1 85 ? 15.403 -23.196 -30.150 1.00 69.62 85 ALA A O 1
ATOM 674 N N . ASN A 1 86 ? 15.634 -25.435 -30.352 1.00 79.12 86 ASN A N 1
ATOM 675 C CA . ASN A 1 86 ? 15.179 -25.772 -29.004 1.00 79.12 86 ASN A CA 1
ATOM 676 C C . ASN A 1 86 ? 16.384 -25.897 -28.073 1.00 79.12 86 ASN A C 1
ATOM 678 O O . ASN A 1 86 ? 17.377 -26.536 -28.425 1.00 79.12 86 ASN A O 1
ATOM 682 N N . TYR A 1 87 ? 16.277 -25.299 -26.893 1.00 65.56 87 TYR A N 1
ATOM 683 C CA . TYR A 1 87 ? 17.290 -25.348 -25.849 1.00 65.56 87 TYR A CA 1
ATOM 684 C C . TYR A 1 87 ? 16.756 -26.128 -24.649 1.00 65.56 87 TYR A C 1
ATOM 686 O O . TYR A 1 87 ? 15.619 -25.925 -24.221 1.00 65.56 87 TYR A O 1
ATOM 694 N N . GLU A 1 88 ? 17.597 -26.987 -24.081 1.00 65.62 88 GLU A N 1
ATOM 695 C CA . GLU A 1 88 ? 17.359 -27.591 -22.774 1.00 65.62 88 GLU A CA 1
ATOM 696 C C . GLU A 1 88 ? 18.030 -26.721 -21.710 1.00 65.62 88 GLU A C 1
ATOM 698 O O . GLU A 1 88 ? 19.217 -26.399 -21.804 1.00 65.62 88 GLU A O 1
ATOM 703 N N . ALA A 1 89 ? 17.256 -26.287 -20.716 1.00 62.78 89 ALA A N 1
ATOM 704 C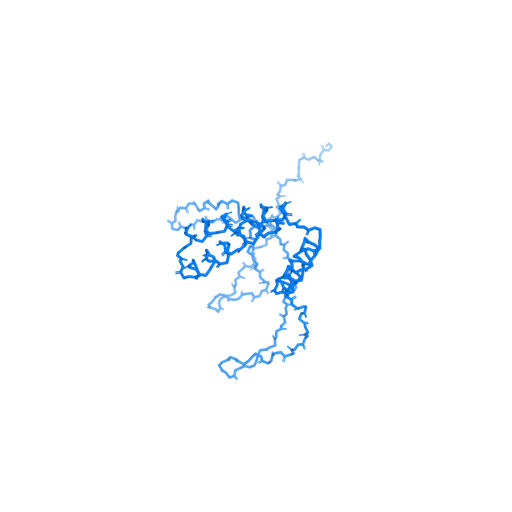 CA . ALA A 1 89 ? 17.787 -25.548 -19.584 1.00 62.78 89 ALA A CA 1
ATOM 705 C C . ALA A 1 89 ? 18.517 -26.530 -18.659 1.00 62.78 89 ALA A C 1
ATOM 707 O O . ALA A 1 89 ? 17.893 -27.198 -17.842 1.00 62.78 89 ALA A O 1
ATOM 708 N N . PHE A 1 90 ? 19.836 -26.639 -18.805 1.00 64.62 90 PHE A N 1
ATOM 709 C CA . PHE A 1 90 ? 20.681 -27.291 -17.811 1.00 64.62 90 PHE A CA 1
ATOM 710 C C . PHE A 1 90 ? 21.198 -26.201 -16.866 1.00 64.62 90 PHE A C 1
ATOM 712 O O . PHE A 1 90 ? 22.039 -25.408 -17.298 1.00 64.62 90 PHE A O 1
ATOM 719 N N . PRO A 1 91 ? 20.689 -26.075 -15.627 1.00 58.06 91 PRO A N 1
ATOM 720 C CA . PRO A 1 91 ? 21.240 -25.113 -14.684 1.00 58.06 91 PRO A CA 1
ATOM 721 C C . PRO A 1 91 ? 22.668 -25.560 -14.339 1.00 58.06 91 PRO A C 1
ATOM 723 O O . PRO A 1 91 ? 22.844 -26.642 -13.776 1.00 58.06 91 PRO A O 1
ATOM 726 N N . PRO A 1 92 ? 23.717 -24.798 -14.700 1.00 59.97 92 PRO A N 1
ATOM 727 C CA . PRO A 1 92 ? 25.065 -25.180 -14.318 1.00 59.97 92 PRO A CA 1
ATOM 728 C C . PRO A 1 92 ? 25.185 -25.069 -12.795 1.00 59.97 92 PRO A C 1
ATOM 730 O O . PRO A 1 92 ? 24.868 -24.029 -12.218 1.00 59.97 92 PRO A O 1
ATOM 733 N N . SER A 1 93 ? 25.657 -26.129 -12.140 1.00 57.19 93 SER A N 1
ATOM 734 C CA . SER A 1 93 ? 26.118 -26.065 -10.754 1.00 57.19 93 SER A CA 1
ATOM 735 C C . SER A 1 93 ? 27.365 -25.181 -10.721 1.00 57.19 93 SER A C 1
ATOM 737 O O . SER A 1 93 ? 28.452 -25.596 -11.126 1.00 57.19 93 SER A O 1
ATOM 739 N N . VAL A 1 94 ? 27.182 -23.920 -10.342 1.00 57.44 94 VAL A N 1
ATOM 740 C CA . VAL A 1 94 ? 28.254 -22.928 -10.266 1.00 57.44 94 VAL A CA 1
ATOM 741 C C . VAL A 1 94 ? 28.841 -22.965 -8.864 1.00 57.44 94 VAL A C 1
ATOM 743 O O . VAL A 1 94 ? 28.191 -22.557 -7.905 1.00 57.44 94 VAL A O 1
ATOM 746 N N . GLU A 1 95 ? 30.085 -23.420 -8.751 1.00 55.47 95 GLU A N 1
ATOM 747 C CA . GLU A 1 95 ? 30.886 -23.213 -7.549 1.00 55.47 95 GLU A CA 1
ATOM 748 C C . GLU A 1 95 ? 31.442 -21.785 -7.561 1.00 55.47 95 GLU A C 1
ATOM 750 O O . GLU A 1 95 ? 32.038 -21.328 -8.540 1.00 55.47 95 GLU A O 1
ATOM 755 N N . VAL A 1 96 ? 31.172 -21.050 -6.483 1.00 52.75 96 VAL A N 1
ATOM 756 C CA . VAL A 1 96 ? 31.569 -19.651 -6.320 1.00 52.75 96 VAL A CA 1
ATOM 757 C C . VAL A 1 96 ? 32.973 -19.623 -5.726 1.00 52.75 96 VAL A C 1
ATOM 759 O O . VAL A 1 96 ? 33.153 -19.946 -4.556 1.00 52.75 96 VAL A O 1
ATOM 762 N N . CYS A 1 97 ? 33.963 -19.230 -6.526 1.00 49.16 97 CYS A N 1
ATOM 763 C CA . CYS A 1 97 ? 35.311 -18.944 -6.040 1.00 49.16 97 CYS A CA 1
ATOM 764 C C . CYS A 1 97 ? 35.501 -17.432 -5.890 1.00 49.16 97 CYS A C 1
ATOM 766 O O . CYS A 1 97 ? 35.311 -16.678 -6.848 1.00 49.16 97 CYS A O 1
ATOM 768 N N . ASP A 1 98 ? 35.912 -16.994 -4.701 1.00 53.09 98 ASP A N 1
ATOM 769 C CA . ASP A 1 98 ? 36.253 -15.600 -4.425 1.00 53.09 98 ASP A CA 1
ATOM 770 C C . ASP A 1 98 ? 37.578 -15.242 -5.117 1.00 53.09 98 ASP A C 1
ATOM 772 O O . ASP A 1 98 ? 38.657 -15.647 -4.687 1.00 53.09 98 ASP A O 1
ATOM 776 N N . GLY A 1 99 ? 37.497 -14.499 -6.222 1.00 57.19 99 GLY A N 1
ATOM 777 C CA . GLY A 1 99 ? 38.657 -14.005 -6.963 1.00 57.19 99 GLY A CA 1
ATOM 778 C C . GLY A 1 99 ? 38.764 -12.483 -6.908 1.00 57.19 99 GLY A C 1
ATOM 779 O O . GLY A 1 99 ? 37.787 -11.773 -7.159 1.00 57.19 99 GLY A O 1
ATOM 780 N N . GLU A 1 100 ? 39.957 -11.962 -6.613 1.00 59.97 100 GLU A N 1
ATOM 781 C CA . GLU A 1 100 ? 40.241 -10.528 -6.693 1.00 59.97 100 GLU A CA 1
ATOM 782 C C . GLU A 1 100 ? 40.324 -10.094 -8.167 1.00 59.97 100 GLU A C 1
ATOM 784 O O . GLU A 1 100 ? 41.255 -10.445 -8.891 1.00 59.97 100 GLU A O 1
ATOM 789 N N . ILE A 1 101 ? 39.334 -9.326 -8.635 1.00 56.66 101 ILE A N 1
ATOM 790 C CA . ILE A 1 101 ? 39.299 -8.826 -10.015 1.00 56.66 101 ILE A CA 1
ATOM 791 C C . ILE A 1 101 ? 40.322 -7.695 -10.152 1.00 56.66 101 ILE A C 1
ATOM 793 O O . ILE A 1 101 ? 40.040 -6.539 -9.830 1.00 56.66 101 ILE A O 1
ATOM 797 N N . THR A 1 102 ? 41.510 -8.015 -10.661 1.00 60.78 102 THR A N 1
ATOM 798 C CA . THR A 1 102 ? 42.523 -7.013 -11.009 1.00 60.78 102 THR A CA 1
ATOM 799 C C . THR A 1 102 ? 42.572 -6.828 -12.526 1.00 60.78 102 THR A C 1
ATOM 801 O O . THR A 1 102 ? 42.788 -7.761 -13.290 1.00 60.78 102 THR A O 1
ATOM 804 N N . GLY A 1 103 ? 42.329 -5.603 -13.001 1.00 65.56 103 GLY A N 1
ATOM 805 C CA . GLY A 1 103 ? 42.313 -5.298 -14.433 1.00 65.56 103 GLY A CA 1
ATOM 806 C C . GLY A 1 103 ? 42.702 -3.853 -14.737 1.00 65.56 103 GLY A C 1
ATOM 807 O O . GLY A 1 103 ? 42.455 -2.935 -13.953 1.00 65.56 103 GLY A O 1
ATOM 808 N N . LYS A 1 104 ? 43.328 -3.633 -15.897 1.00 73.81 104 LYS A N 1
ATOM 809 C CA . LYS A 1 104 ? 43.605 -2.294 -16.441 1.00 73.81 104 LYS A CA 1
ATOM 810 C C . LYS A 1 104 ? 42.643 -2.028 -17.596 1.00 73.81 104 LYS A C 1
ATOM 812 O O . LYS A 1 104 ? 42.589 -2.819 -18.533 1.00 73.81 104 LYS A O 1
ATOM 817 N N . TYR A 1 105 ? 41.928 -0.906 -17.571 1.00 59.94 105 TYR A N 1
ATOM 818 C CA . TYR A 1 105 ? 41.113 -0.456 -18.700 1.00 59.94 105 TYR A CA 1
ATOM 819 C C . TYR A 1 105 ? 41.782 0.751 -19.358 1.00 59.94 105 TYR A C 1
ATOM 821 O O . TYR A 1 105 ? 42.030 1.762 -18.705 1.00 59.94 105 TYR A O 1
ATOM 829 N N . ARG A 1 106 ? 42.108 0.635 -20.654 1.00 63.50 106 ARG A N 1
ATOM 830 C CA . ARG A 1 106 ? 42.743 1.701 -21.461 1.00 63.50 106 ARG A CA 1
ATOM 831 C C . ARG A 1 106 ? 43.976 2.345 -20.802 1.00 63.50 106 ARG A C 1
ATOM 833 O O . ARG A 1 106 ? 44.137 3.557 -20.813 1.00 63.50 106 ARG A O 1
ATOM 840 N N . GLY A 1 107 ? 44.847 1.527 -20.213 1.00 74.75 107 GLY A N 1
ATOM 841 C CA . GLY A 1 107 ? 46.080 1.995 -19.568 1.00 74.75 107 GLY A CA 1
ATOM 842 C C . GLY A 1 107 ? 45.901 2.527 -18.143 1.00 74.75 107 GLY A C 1
ATOM 843 O O . GLY A 1 107 ? 46.899 2.742 -17.460 1.00 74.75 107 GLY A O 1
ATOM 844 N N . GLN A 1 108 ? 44.667 2.658 -17.650 1.00 64.75 108 GLN A N 1
ATOM 845 C CA . GLN A 1 108 ? 44.384 3.078 -16.282 1.00 64.75 108 GLN A CA 1
ATOM 846 C C . GLN A 1 108 ? 43.994 1.871 -15.419 1.00 64.75 108 GLN A C 1
ATOM 848 O O . GLN A 1 108 ? 43.230 1.000 -15.842 1.00 64.75 108 GLN A O 1
ATOM 853 N N . ILE A 1 109 ? 44.557 1.791 -14.210 1.00 66.12 109 ILE A N 1
ATOM 854 C CA . ILE A 1 109 ? 44.245 0.722 -13.252 1.00 66.12 109 ILE A CA 1
ATOM 855 C C . ILE A 1 109 ? 42.804 0.916 -12.793 1.00 66.12 109 ILE A C 1
ATOM 857 O O . ILE A 1 109 ? 42.473 1.931 -12.175 1.00 66.12 109 ILE A O 1
ATOM 861 N N . TRP A 1 110 ? 41.954 -0.055 -13.111 1.00 55.72 110 TRP A N 1
ATOM 862 C CA . TRP A 1 110 ? 40.551 -0.018 -12.747 1.00 55.72 110 TRP A CA 1
ATOM 863 C C . TRP A 1 110 ? 40.417 -0.514 -11.309 1.00 55.72 110 TRP A C 1
ATOM 865 O O . TRP A 1 110 ? 40.455 -1.711 -11.040 1.00 55.72 110 TRP A O 1
ATOM 875 N N . ARG A 1 111 ? 40.318 0.418 -10.359 1.00 60.28 111 ARG A N 1
ATOM 876 C CA . ARG A 1 111 ? 40.045 0.090 -8.957 1.00 60.28 111 ARG A CA 1
ATOM 877 C C . ARG A 1 111 ? 38.539 -0.058 -8.796 1.00 60.28 111 ARG A C 1
ATOM 879 O O . ARG A 1 111 ? 37.834 0.946 -8.698 1.00 60.28 111 ARG A O 1
ATOM 886 N N . THR A 1 112 ? 38.032 -1.287 -8.796 1.00 58.56 112 THR A N 1
ATOM 887 C CA . THR A 1 112 ? 36.634 -1.508 -8.420 1.00 58.56 112 THR A CA 1
ATOM 888 C C . THR A 1 112 ? 36.462 -1.255 -6.921 1.00 58.56 112 THR A C 1
ATOM 890 O O . THR A 1 112 ? 37.251 -1.771 -6.125 1.00 58.56 112 THR A O 1
ATOM 893 N N . PRO A 1 113 ? 35.420 -0.520 -6.498 1.00 55.53 113 PRO A N 1
ATOM 894 C CA . PRO A 1 113 ? 34.945 -0.614 -5.124 1.00 55.53 113 PRO A CA 1
ATOM 895 C C . PRO A 1 113 ? 34.619 -2.081 -4.822 1.00 55.53 113 PRO A C 1
ATOM 897 O O . PRO A 1 113 ? 34.171 -2.785 -5.726 1.00 55.53 113 PRO A O 1
ATOM 900 N N . LYS A 1 114 ? 34.849 -2.543 -3.581 1.00 53.75 114 LYS A N 1
ATOM 901 C CA . LYS A 1 114 ? 34.566 -3.927 -3.158 1.00 53.75 114 LYS A CA 1
ATOM 902 C C . LYS A 1 114 ? 33.151 -4.320 -3.595 1.00 53.75 114 LYS A C 1
ATOM 904 O O . LYS A 1 114 ? 32.167 -3.875 -3.002 1.00 53.75 114 LYS A O 1
ATOM 909 N N . LEU A 1 115 ? 33.056 -5.102 -4.666 1.00 51.44 115 LEU A N 1
ATOM 910 C CA . LEU A 1 115 ? 31.795 -5.596 -5.193 1.00 51.44 115 LEU A CA 1
ATOM 911 C C . LEU A 1 115 ? 31.260 -6.624 -4.201 1.00 51.44 115 LEU A C 1
ATOM 913 O O . LEU A 1 115 ? 31.939 -7.592 -3.884 1.00 51.44 115 LEU A O 1
ATOM 917 N N . LYS A 1 116 ? 30.037 -6.409 -3.712 1.00 51.50 116 LYS A N 1
ATOM 918 C CA . LYS A 1 116 ? 29.287 -7.428 -2.961 1.00 51.50 116 LYS A CA 1
ATOM 919 C C . LYS A 1 116 ? 28.630 -8.472 -3.871 1.00 51.50 116 LYS A C 1
ATOM 921 O O . LYS A 1 116 ? 28.061 -9.426 -3.363 1.00 51.50 116 LYS A O 1
ATOM 926 N N . ASN A 1 117 ? 28.708 -8.290 -5.191 1.00 48.41 117 ASN A N 1
ATOM 927 C CA . ASN A 1 117 ? 28.053 -9.152 -6.165 1.00 48.41 117 ASN A CA 1
ATOM 928 C C . ASN A 1 117 ? 29.111 -9.754 -7.091 1.00 48.41 117 ASN A C 1
ATOM 930 O O . ASN A 1 117 ? 29.678 -9.067 -7.943 1.00 48.41 117 ASN A O 1
ATOM 934 N N . THR A 1 118 ? 29.385 -11.031 -6.851 1.00 50.75 118 THR A N 1
ATOM 935 C CA . THR A 1 118 ? 30.393 -11.859 -7.512 1.00 50.75 118 THR A CA 1
ATOM 936 C C . THR A 1 118 ? 30.008 -12.158 -8.959 1.00 50.75 118 THR A C 1
ATOM 938 O O . THR A 1 118 ? 28.862 -12.490 -9.261 1.00 50.75 118 THR A O 1
ATOM 941 N N . THR A 1 119 ? 30.973 -12.048 -9.871 1.00 53.75 119 THR A N 1
ATOM 942 C CA . THR A 1 119 ? 30.792 -12.417 -11.280 1.00 53.75 119 THR A CA 1
ATOM 943 C C . THR A 1 119 ? 30.914 -13.926 -11.444 1.00 53.75 119 THR A C 1
ATOM 945 O O . THR A 1 119 ? 31.955 -14.509 -11.161 1.00 53.75 119 THR A O 1
ATOM 948 N N . VAL A 1 120 ? 29.848 -14.548 -11.938 1.00 53.06 120 VAL A N 1
ATOM 949 C CA . VAL A 1 120 ? 29.797 -15.968 -12.291 1.00 53.06 120 VAL A CA 1
ATOM 950 C C . VAL A 1 120 ? 30.515 -16.181 -13.624 1.00 53.06 120 VAL A C 1
ATOM 952 O O . VAL A 1 120 ? 30.046 -15.707 -14.659 1.00 53.06 120 VAL A O 1
ATOM 955 N N . VAL A 1 121 ? 31.637 -16.904 -13.617 1.00 54.91 121 VAL A N 1
ATOM 956 C CA . VAL A 1 121 ? 32.263 -17.422 -14.844 1.00 54.91 121 VAL A CA 1
ATOM 957 C C . VAL A 1 121 ? 32.123 -18.939 -14.842 1.00 54.91 121 VAL A C 1
ATOM 959 O O . VAL A 1 121 ? 32.819 -19.644 -14.121 1.00 54.91 121 VAL A O 1
ATOM 962 N N . THR A 1 122 ? 31.188 -19.445 -15.644 1.00 52.50 122 THR A N 1
ATOM 963 C CA . THR A 1 122 ? 30.962 -20.884 -15.818 1.00 52.50 122 THR A CA 1
ATOM 964 C C . THR A 1 122 ? 32.050 -21.485 -16.710 1.00 52.50 122 THR A C 1
ATOM 966 O O . THR A 1 122 ? 32.397 -20.920 -17.754 1.00 52.50 122 THR A O 1
ATOM 969 N N . ALA A 1 123 ? 32.567 -22.658 -16.336 1.00 56.91 123 ALA A N 1
ATOM 970 C CA . ALA A 1 123 ? 33.480 -23.430 -17.173 1.00 56.91 123 ALA A CA 1
ATOM 971 C C . ALA A 1 123 ? 32.838 -23.710 -18.548 1.00 56.91 123 ALA A C 1
ATOM 973 O O . ALA A 1 123 ? 31.720 -24.212 -18.635 1.00 56.91 123 ALA A O 1
ATOM 974 N N . GLY A 1 124 ? 33.534 -23.352 -19.632 1.00 62.44 124 GLY A N 1
ATOM 975 C CA . GLY A 1 124 ? 33.050 -23.539 -21.008 1.00 62.44 124 GLY A CA 1
ATOM 976 C C . GLY A 1 124 ? 32.391 -22.316 -21.658 1.00 62.44 124 GLY A C 1
ATOM 977 O O . GLY A 1 124 ? 31.947 -22.413 -22.806 1.00 62.44 124 GLY A O 1
ATOM 978 N N . MET A 1 125 ? 32.357 -21.154 -20.994 1.00 63.91 125 MET A N 1
ATOM 979 C CA . MET A 1 125 ? 31.880 -19.918 -21.624 1.00 63.91 125 MET A CA 1
ATOM 980 C C . MET A 1 125 ? 32.730 -19.539 -22.848 1.00 63.91 125 MET A C 1
ATOM 982 O O . MET A 1 125 ? 33.959 -19.474 -22.792 1.00 63.91 125 MET A O 1
ATOM 986 N N . LYS A 1 126 ? 32.063 -19.250 -23.970 1.00 74.62 126 LYS A N 1
ATOM 987 C CA . LYS A 1 126 ? 32.684 -18.691 -25.177 1.00 74.62 126 LYS A CA 1
ATOM 988 C C . LYS A 1 126 ? 32.199 -17.256 -25.371 1.00 74.62 126 LYS A C 1
ATOM 990 O O . LYS A 1 126 ? 30.997 -17.024 -25.464 1.00 74.62 126 LYS A O 1
ATOM 995 N N . TYR A 1 127 ? 33.115 -16.299 -25.487 1.00 62.94 127 TYR A N 1
ATOM 996 C CA . TYR A 1 127 ? 32.807 -14.917 -25.849 1.00 62.94 127 TYR A CA 1
ATOM 997 C C . TYR A 1 127 ? 33.152 -14.689 -27.321 1.00 62.94 127 TYR A C 1
ATOM 999 O O . TYR A 1 127 ? 34.298 -14.861 -27.730 1.00 62.94 127 TYR A O 1
ATOM 1007 N N . ARG A 1 128 ? 32.154 -14.329 -28.142 1.00 65.69 128 ARG A N 1
ATOM 1008 C CA . ARG A 1 128 ? 32.307 -14.163 -29.605 1.00 65.69 128 ARG A CA 1
ATOM 1009 C C . ARG A 1 128 ? 32.984 -15.362 -30.291 1.00 65.69 128 ARG A C 1
ATOM 1011 O O . ARG A 1 128 ? 33.817 -15.200 -31.173 1.00 65.69 128 ARG A O 1
ATOM 1018 N N . GLY A 1 129 ? 32.639 -16.574 -29.858 1.00 67.94 129 GLY A N 1
ATOM 1019 C CA . GLY A 1 129 ? 33.213 -17.812 -30.393 1.00 67.94 129 GLY A CA 1
ATOM 1020 C C . GLY A 1 129 ? 34.610 -18.158 -29.867 1.00 67.94 129 GLY A C 1
ATOM 1021 O O . GLY A 1 129 ? 35.043 -19.291 -30.061 1.00 67.94 129 GLY A O 1
ATOM 1022 N N . ALA A 1 130 ? 35.282 -17.255 -29.145 1.00 68.12 130 ALA A N 1
ATOM 1023 C CA . ALA A 1 130 ? 36.539 -17.547 -28.468 1.00 68.12 130 ALA A CA 1
ATOM 1024 C C . ALA A 1 130 ? 36.270 -18.118 -27.064 1.00 68.12 130 ALA A C 1
ATOM 1026 O O . ALA A 1 130 ? 35.436 -17.566 -26.342 1.00 68.12 130 ALA A O 1
ATOM 1027 N N . PRO A 1 131 ? 36.938 -19.208 -26.650 1.00 74.00 131 PRO A N 1
ATOM 1028 C CA . PRO A 1 131 ? 36.814 -19.711 -25.288 1.00 74.00 131 PRO A CA 1
ATOM 1029 C C . PRO A 1 131 ? 37.348 -18.666 -24.304 1.00 74.00 131 PRO A C 1
ATOM 1031 O O . PRO A 1 131 ? 38.458 -18.156 -24.467 1.00 74.00 131 PRO A O 1
ATOM 1034 N N . VAL A 1 132 ? 36.548 -18.334 -23.292 1.00 69.44 132 VAL A N 1
ATOM 1035 C CA . VAL A 1 132 ? 37.003 -17.497 -22.183 1.00 69.44 132 VAL A CA 1
ATOM 1036 C C . VAL A 1 132 ? 37.959 -18.345 -21.356 1.00 69.44 132 VAL A C 1
ATOM 1038 O O . VAL A 1 132 ? 37.618 -19.447 -20.928 1.00 69.44 132 VAL A O 1
ATOM 1041 N N . LYS A 1 133 ? 39.183 -17.851 -21.174 1.00 57.28 133 LYS A N 1
ATOM 1042 C CA . LYS A 1 133 ? 40.184 -18.520 -20.349 1.00 57.28 133 LYS A CA 1
ATOM 1043 C C . LYS A 1 133 ? 39.713 -18.415 -18.900 1.00 57.28 133 LYS A C 1
ATOM 1045 O O . LYS A 1 133 ? 39.648 -17.314 -18.363 1.00 57.28 133 LYS A O 1
ATOM 1050 N N . SER A 1 134 ? 39.349 -19.537 -18.289 1.00 57.38 134 SER A N 1
ATOM 1051 C CA . SER A 1 134 ? 39.192 -19.605 -16.840 1.00 57.38 134 SER A CA 1
ATOM 1052 C C . SER A 1 134 ? 40.573 -19.367 -16.237 1.00 57.38 134 SER A C 1
ATOM 1054 O O . SER A 1 134 ? 41.483 -20.174 -16.451 1.00 57.38 134 SER A O 1
ATOM 1056 N N . GLU A 1 135 ? 40.767 -18.233 -15.571 1.00 53.59 135 GLU A N 1
ATOM 1057 C CA . GLU A 1 135 ? 41.991 -17.987 -14.816 1.00 53.59 135 GLU A CA 1
ATOM 1058 C C . GLU A 1 135 ? 42.076 -19.056 -13.724 1.00 53.59 135 GLU A C 1
ATOM 1060 O O . GLU A 1 135 ? 41.177 -19.194 -12.896 1.00 53.59 135 GLU A O 1
ATOM 1065 N N . GLN A 1 136 ? 43.115 -19.891 -13.791 1.00 43.28 136 GLN A N 1
ATOM 1066 C CA . GLN A 1 136 ? 43.424 -20.823 -12.717 1.00 43.28 136 GLN A CA 1
ATOM 1067 C C . GLN A 1 136 ? 43.679 -20.000 -11.459 1.00 43.28 136 GLN A C 1
ATOM 1069 O O . GLN A 1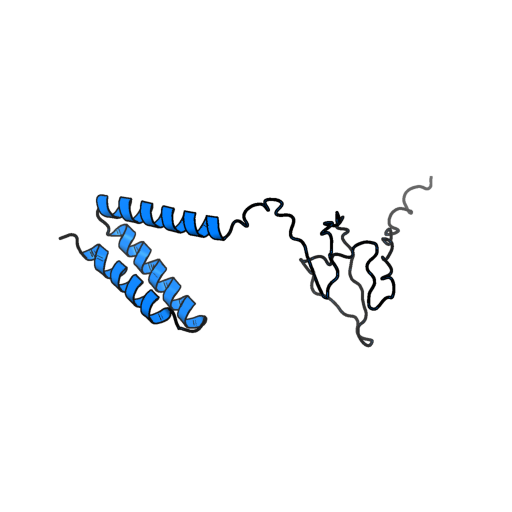 136 ? 44.417 -19.014 -11.514 1.00 43.28 136 GLN A O 1
ATOM 1074 N N . ALA A 1 137 ? 43.056 -20.412 -10.355 1.00 42.94 137 ALA A N 1
ATOM 1075 C CA . ALA A 1 137 ? 43.268 -19.829 -9.043 1.00 42.94 137 ALA A CA 1
ATOM 1076 C C . ALA A 1 137 ? 44.774 -19.678 -8.801 1.00 42.94 137 ALA A C 1
ATOM 1078 O O . ALA A 1 137 ? 45.514 -20.664 -8.751 1.00 42.94 137 ALA A O 1
ATOM 1079 N N . ILE A 1 138 ? 45.234 -18.433 -8.701 1.00 41.81 138 ILE A N 1
ATOM 1080 C CA . ILE A 1 138 ? 46.584 -18.140 -8.244 1.00 41.81 138 ILE A CA 1
ATOM 1081 C C . ILE A 1 138 ? 46.586 -18.556 -6.777 1.00 41.81 138 ILE A C 1
ATOM 1083 O O . ILE A 1 138 ? 46.036 -17.854 -5.934 1.00 41.81 138 ILE A O 1
ATOM 1087 N N . VAL A 1 139 ? 47.146 -19.731 -6.484 1.00 40.53 139 VAL A N 1
ATOM 1088 C CA . VAL A 1 139 ? 47.453 -20.132 -5.111 1.00 40.53 139 VAL A CA 1
ATOM 1089 C C . VAL A 1 139 ? 48.404 -19.065 -4.564 1.00 40.53 139 VAL A C 1
ATOM 1091 O O . VAL A 1 139 ? 49.489 -18.891 -5.130 1.00 40.53 139 VAL A O 1
ATOM 1094 N N . PRO A 1 140 ? 48.026 -18.305 -3.522 1.00 36.25 140 PRO A N 1
ATOM 1095 C CA . PRO A 1 140 ? 48.943 -17.359 -2.920 1.00 36.25 140 PRO A CA 1
ATOM 1096 C C . PRO A 1 140 ? 50.094 -18.151 -2.298 1.00 36.25 140 PRO A C 1
ATOM 1098 O O . PRO A 1 140 ? 49.892 -19.014 -1.446 1.00 36.25 140 PRO A O 1
ATOM 1101 N N . ALA A 1 141 ? 51.314 -17.866 -2.746 1.00 41.75 141 ALA A N 1
ATOM 1102 C CA . ALA A 1 141 ? 52.537 -18.348 -2.126 1.00 41.75 141 ALA A CA 1
ATOM 1103 C C . ALA A 1 141 ? 52.720 -17.648 -0.769 1.00 41.75 141 ALA A C 1
ATOM 1105 O O . ALA A 1 141 ? 53.477 -16.691 -0.655 1.00 41.75 141 ALA A O 1
ATOM 1106 N N . VAL A 1 142 ? 51.987 -18.093 0.250 1.00 47.53 142 VAL A N 1
ATOM 1107 C CA . VAL A 1 142 ? 52.209 -17.709 1.650 1.00 47.53 142 VAL A CA 1
ATOM 1108 C C . VAL A 1 142 ? 52.147 -18.968 2.506 1.00 47.53 142 VAL A C 1
ATOM 1110 O O . VAL A 1 142 ? 51.282 -19.099 3.352 1.00 47.53 142 VAL A O 1
ATOM 1113 N N . GLU A 1 143 ? 53.045 -19.919 2.244 1.00 44.22 143 GLU A N 1
ATOM 1114 C CA . GLU A 1 143 ? 53.494 -20.896 3.247 1.00 44.22 143 GLU A CA 1
ATOM 1115 C C . GLU A 1 143 ? 54.758 -21.612 2.745 1.00 44.22 143 GLU A C 1
ATOM 1117 O O . GLU A 1 143 ? 54.733 -22.773 2.342 1.00 44.22 143 GLU A O 1
ATOM 1122 N N . LYS A 1 144 ? 55.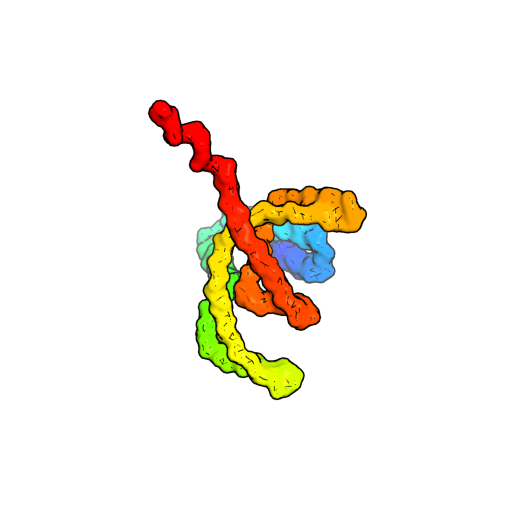889 -20.898 2.666 1.00 37.94 144 LYS A N 1
ATOM 1123 C CA . LYS A 1 144 ? 57.187 -21.558 2.428 1.00 37.94 144 LYS A CA 1
ATOM 1124 C C . LYS A 1 144 ? 58.332 -21.113 3.331 1.00 37.94 144 LYS A C 1
ATOM 1126 O O . LYS A 1 144 ? 59.438 -21.604 3.155 1.00 37.94 144 LYS A O 1
ATOM 1131 N N . ASP A 1 145 ? 58.040 -20.308 4.350 1.00 41.84 145 ASP A N 1
ATOM 1132 C CA . ASP A 1 145 ? 59.042 -19.812 5.296 1.00 41.84 145 ASP A CA 1
ATOM 1133 C C . ASP A 1 145 ? 58.656 -20.173 6.741 1.00 41.84 145 ASP A C 1
ATOM 1135 O O . ASP A 1 145 ? 58.566 -19.321 7.615 1.00 41.84 145 ASP A O 1
ATOM 1139 N N . MET A 1 146 ? 58.353 -21.446 6.999 1.00 43.97 146 MET A N 1
ATOM 1140 C CA . MET A 1 146 ? 58.290 -22.000 8.360 1.00 43.97 146 MET A CA 1
ATOM 1141 C C . MET A 1 146 ? 58.409 -23.523 8.289 1.00 43.97 146 MET A C 1
ATOM 1143 O O . MET A 1 146 ? 57.472 -24.234 8.604 1.00 43.97 146 MET A O 1
ATOM 1147 N N . ASN A 1 147 ? 59.523 -24.024 7.754 1.00 42.59 147 ASN A N 1
ATOM 1148 C CA . ASN A 1 147 ? 60.028 -25.381 7.996 1.00 42.59 147 ASN A CA 1
ATOM 1149 C C . ASN A 1 147 ? 61.406 -25.502 7.341 1.00 42.59 147 ASN A C 1
ATOM 1151 O O . ASN A 1 147 ? 61.535 -25.999 6.226 1.00 42.59 147 ASN A O 1
ATOM 1155 N N . LEU A 1 148 ? 62.423 -25.011 8.039 1.00 39.81 148 LEU A N 1
ATOM 1156 C CA . LEU A 1 148 ? 63.785 -25.518 7.934 1.00 39.81 148 LEU A CA 1
ATOM 1157 C C . LEU A 1 148 ? 64.319 -25.547 9.368 1.00 39.81 148 LEU A C 1
ATOM 1159 O O . LEU A 1 148 ? 64.481 -24.497 9.992 1.00 39.81 148 LEU A O 1
ATOM 1163 N N . GLU A 1 149 ? 64.445 -26.771 9.882 1.00 37.75 149 GLU A N 1
ATOM 1164 C CA . GLU A 1 149 ? 65.368 -27.134 10.964 1.00 37.75 149 GLU A CA 1
ATOM 1165 C C . GLU A 1 149 ? 66.799 -26.663 10.663 1.00 37.75 149 GLU A C 1
ATOM 1167 O O . GLU A 1 149 ? 67.182 -26.633 9.467 1.00 37.75 149 GLU A O 1
#

Foldseek 3Di:
DQCPLVVLVVVLVVLCVVCVPPDPVSVVVSVVSNVVSVVVSLVSHDPVVNVVVVVVVVVVVVVVVVVVPPDDDPPPQPQDADPNDTDGDDPDPFDDDDDDDWDADPNHTDDDDPDPDGDTDDQQDADVNHGDDDPDPPPPPDPDPPDDD

pLDDT: mean 70.58, std 16.23, range [36.25, 93.56]

Radius of gyration: 28.61 Å; chains: 1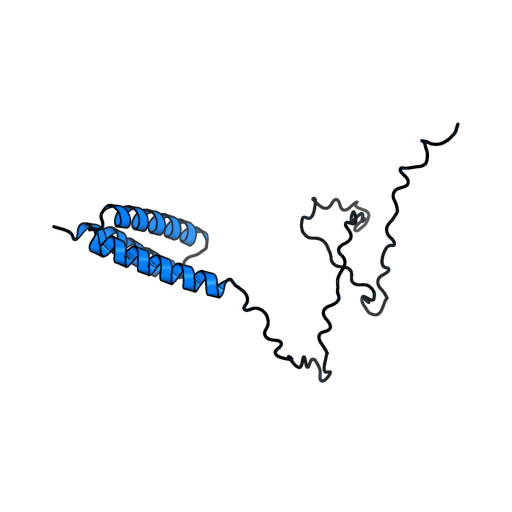; bounding box: 85×41×55 Å